Protein AF-A0A7K4MWP1-F1 (afdb_monomer_lite)

Organism: NCBI:txid2511932

Sequence (116 aa):
MSKNNIINLSDYRKEKEKETPQNPPQYIQDFEVGGYYIYPELGVMLHCMLITDSSHTHKNELMYIMEDQFGDLLSVPINDPDSMMGWSTLEKEVFTEIVKKNLSKPEFEPEPPRVG

Structure (mmCIF, N/CA/C/O backbone):
data_AF-A0A7K4MWP1-F1
#
_entry.id   AF-A0A7K4MWP1-F1
#
loop_
_atom_site.group_PDB
_atom_site.id
_atom_site.type_symbol
_atom_site.label_atom_id
_atom_site.label_alt_id
_atom_site.label_comp_id
_atom_site.label_asym_id
_atom_site.label_entity_id
_atom_site.label_seq_id
_atom_site.pdbx_PDB_ins_code
_atom_site.Cartn_x
_atom_site.Cartn_y
_atom_site.Cartn_z
_atom_site.occupancy
_atom_site.B_iso_or_equiv
_atom_site.auth_seq_id
_atom_site.auth_comp_id
_atom_site.auth_asym_id
_atom_site.auth_atom_id
_atom_site.pdbx_PDB_model_num
ATOM 1 N N . MET A 1 1 ? -26.213 24.074 41.803 1.00 39.00 1 MET A N 1
ATOM 2 C CA . MET A 1 1 ? -24.793 23.868 42.161 1.00 39.00 1 MET A CA 1
ATOM 3 C C . MET A 1 1 ? -24.013 23.652 40.873 1.00 39.00 1 MET A C 1
ATOM 5 O O . MET A 1 1 ? -24.341 22.725 40.143 1.00 39.00 1 MET A O 1
ATOM 9 N N . SER A 1 2 ? -23.071 24.542 40.554 1.00 50.50 2 SER A N 1
ATOM 10 C CA . SER A 1 2 ? -22.201 24.432 39.373 1.00 50.50 2 SER A CA 1
ATOM 11 C C . SER A 1 2 ? -21.208 23.289 39.583 1.00 50.50 2 SER A C 1
ATOM 13 O O . SER A 1 2 ? -20.448 23.318 40.550 1.00 50.50 2 SER A O 1
ATOM 15 N N . LYS A 1 3 ? -21.230 22.269 38.721 1.00 56.50 3 LYS A N 1
ATOM 16 C CA . LYS A 1 3 ? -20.194 21.231 38.701 1.00 56.50 3 LYS A CA 1
ATOM 17 C C . LYS A 1 3 ? -18.962 21.834 38.026 1.00 56.50 3 LYS A C 1
ATOM 19 O O . LYS A 1 3 ? -18.940 21.992 36.811 1.00 56.50 3 LYS A O 1
ATOM 24 N N . ASN A 1 4 ? -17.965 22.217 38.815 1.00 63.00 4 ASN A N 1
ATOM 25 C CA . ASN A 1 4 ? -16.698 22.706 38.283 1.00 63.00 4 ASN A CA 1
ATOM 26 C C . ASN A 1 4 ? -15.906 21.515 37.716 1.00 63.00 4 ASN A C 1
ATOM 28 O O . ASN A 1 4 ? -15.312 20.755 38.476 1.00 63.00 4 ASN A O 1
ATOM 32 N N . ASN A 1 5 ? -15.899 21.354 36.388 1.00 67.81 5 ASN A N 1
ATOM 33 C CA . ASN A 1 5 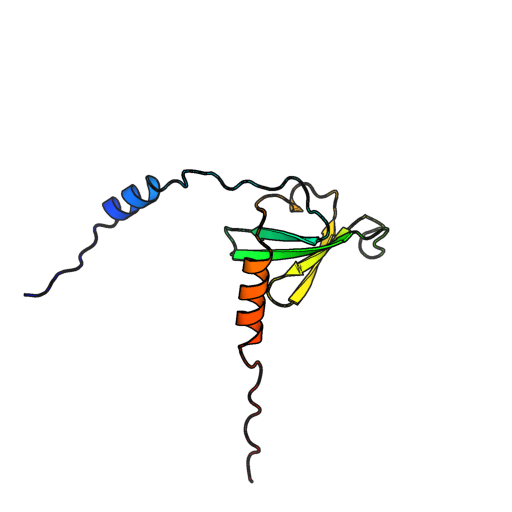? -15.079 20.374 35.658 1.00 67.81 5 ASN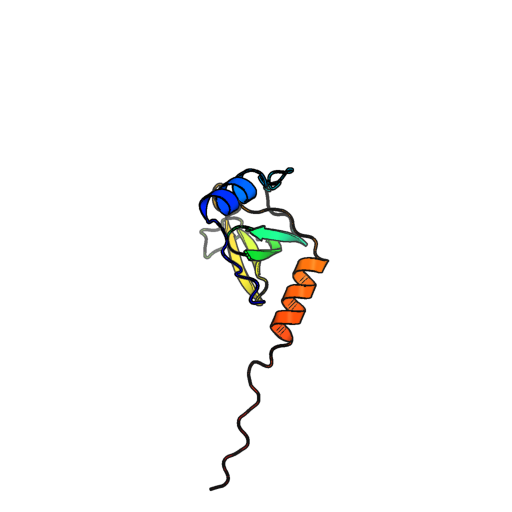 A CA 1
ATOM 34 C C . ASN A 1 5 ? -13.609 20.829 35.590 1.00 67.81 5 ASN A C 1
ATOM 36 O O . ASN A 1 5 ? -13.060 21.064 34.515 1.00 67.81 5 ASN A O 1
ATOM 40 N N . ILE A 1 6 ? -12.974 21.016 36.745 1.00 78.44 6 ILE A N 1
ATOM 41 C CA . ILE A 1 6 ? -11.547 21.339 36.809 1.00 78.44 6 ILE A CA 1
ATOM 42 C C . ILE A 1 6 ? -10.785 20.016 36.752 1.00 78.44 6 ILE A C 1
ATOM 44 O O . ILE A 1 6 ? -10.793 19.249 37.711 1.00 78.44 6 ILE A O 1
ATOM 48 N N . ILE A 1 7 ? -10.153 19.743 35.612 1.00 77.06 7 ILE A N 1
ATOM 49 C CA . ILE A 1 7 ? -9.320 18.554 35.412 1.00 77.06 7 ILE A CA 1
ATOM 50 C C . ILE A 1 7 ? -7.876 18.906 35.775 1.00 77.06 7 ILE A C 1
ATOM 52 O O . ILE A 1 7 ? -7.309 19.871 35.261 1.00 77.06 7 ILE A O 1
ATOM 56 N N . ASN A 1 8 ? -7.269 18.109 36.654 1.00 85.19 8 ASN A N 1
ATOM 57 C CA . ASN A 1 8 ? -5.850 18.206 36.963 1.00 85.19 8 ASN A CA 1
ATOM 58 C C . ASN A 1 8 ? -5.036 17.610 35.800 1.00 85.19 8 ASN A C 1
ATOM 60 O O . ASN A 1 8 ? -5.058 16.404 35.559 1.00 85.19 8 ASN A O 1
ATOM 64 N N . LEU A 1 9 ? -4.309 18.463 35.074 1.00 79.44 9 LEU A N 1
ATOM 65 C CA . LEU A 1 9 ? -3.537 18.063 33.891 1.00 79.44 9 LEU A CA 1
ATOM 66 C C . LEU A 1 9 ? -2.408 17.073 34.207 1.00 79.44 9 LEU A C 1
ATOM 68 O O . LEU A 1 9 ? -2.069 16.255 33.355 1.00 79.44 9 LEU A O 1
ATOM 72 N N . SER A 1 10 ? -1.813 17.138 35.400 1.00 83.12 10 SER A N 1
ATOM 73 C CA . SER A 1 10 ? -0.772 16.187 35.812 1.00 83.12 10 SER A CA 1
ATOM 74 C C . SER A 1 10 ? -1.334 14.793 36.065 1.00 83.12 10 SER A C 1
ATOM 76 O O . SER A 1 10 ? -0.692 13.813 35.692 1.00 83.12 10 SER A O 1
ATOM 78 N N . ASP A 1 11 ? -2.524 14.700 36.654 1.00 83.94 11 ASP A N 1
ATOM 79 C CA . ASP A 1 11 ? -3.172 13.412 36.913 1.00 83.94 11 ASP A CA 1
ATOM 80 C C . ASP A 1 11 ? -3.671 12.788 35.607 1.00 83.94 11 ASP A C 1
ATOM 82 O O . ASP A 1 11 ? -3.388 11.623 35.343 1.00 83.94 11 ASP A O 1
ATOM 86 N N . TYR A 1 12 ? -4.269 13.598 34.727 1.00 79.50 12 TYR A N 1
ATOM 87 C CA . TYR A 1 12 ? -4.682 13.171 33.388 1.00 79.50 12 TYR A CA 1
ATOM 88 C C . TYR A 1 12 ? -3.512 12.622 32.554 1.00 79.50 12 TYR A C 1
ATOM 90 O O . TYR A 1 12 ? -3.629 11.575 31.924 1.00 79.50 12 TYR A O 1
ATOM 98 N N . ARG A 1 13 ? -2.352 13.298 32.569 1.00 79.31 13 ARG A N 1
ATOM 99 C CA . ARG A 1 13 ? -1.151 12.831 31.850 1.00 79.31 13 ARG A CA 1
ATOM 100 C C . ARG A 1 13 ? -0.622 11.509 32.406 1.00 79.31 13 ARG A C 1
ATOM 102 O O . ARG A 1 13 ? -0.295 10.625 31.625 1.00 79.31 13 ARG A O 1
ATOM 109 N N . LYS A 1 14 ? -0.592 11.349 33.734 1.00 79.62 14 LYS A N 1
ATOM 110 C CA . LYS A 1 14 ? -0.167 10.099 34.389 1.00 79.62 14 LYS A CA 1
ATOM 111 C C . LYS A 1 14 ? -1.112 8.934 34.111 1.00 79.62 14 LYS A C 1
ATOM 113 O O . LYS A 1 14 ? -0.665 7.794 34.063 1.00 79.62 14 LYS A O 1
ATOM 118 N N . GLU A 1 15 ? -2.408 9.199 33.988 1.00 73.00 15 GLU A N 1
ATOM 119 C CA . GLU A 1 15 ? -3.406 8.187 33.638 1.00 73.00 15 GLU A CA 1
ATOM 120 C C . GLU A 1 15 ? -3.221 7.733 32.182 1.00 73.00 15 GLU A C 1
ATOM 122 O O . GLU A 1 15 ? -3.077 6.540 31.936 1.00 73.00 15 GLU A O 1
ATOM 127 N N . LYS A 1 16 ? -3.029 8.679 31.253 1.00 66.81 16 LYS A N 1
ATOM 128 C CA . LYS A 1 16 ? -2.679 8.406 29.846 1.00 66.81 16 LYS A CA 1
ATOM 129 C C . LYS A 1 16 ? -1.356 7.654 29.655 1.00 66.81 16 LYS A C 1
ATOM 131 O O . LYS A 1 16 ? -1.253 6.825 28.762 1.00 66.81 16 LYS A O 1
ATOM 136 N N . GLU A 1 17 ? -0.337 7.928 30.468 1.00 65.38 17 GLU A N 1
ATOM 137 C CA . GLU A 1 17 ? 0.945 7.197 30.425 1.00 65.38 17 GLU A CA 1
ATOM 138 C C . GLU A 1 17 ? 0.819 5.751 30.938 1.00 65.38 17 GLU A C 1
ATOM 140 O O . GLU A 1 17 ? 1.563 4.866 30.510 1.00 65.38 17 GLU A O 1
ATOM 145 N N . LYS A 1 18 ? -0.138 5.490 31.838 1.00 60.44 18 LYS A N 1
ATOM 146 C CA . LYS A 1 18 ? -0.476 4.135 32.306 1.00 60.44 18 LYS A CA 1
ATOM 147 C C . LYS A 1 18 ? -1.354 3.372 31.316 1.00 60.44 18 LYS A C 1
ATOM 149 O O . LYS A 1 18 ? -1.338 2.147 31.338 1.00 60.44 18 LYS A O 1
ATOM 154 N N . GLU A 1 19 ? -2.057 4.074 30.431 1.00 58.41 19 GLU A N 1
ATOM 155 C CA . GLU A 1 19 ? -2.703 3.527 29.230 1.00 58.41 19 GLU A CA 1
ATOM 156 C C . GLU A 1 19 ? -1.687 3.288 28.097 1.00 58.41 19 GLU A C 1
ATOM 158 O O . GLU A 1 19 ? -1.971 3.518 26.921 1.00 58.41 19 GLU A O 1
ATOM 163 N N . THR A 1 20 ? -0.476 2.824 28.420 1.00 53.09 20 THR A N 1
ATOM 164 C CA . TH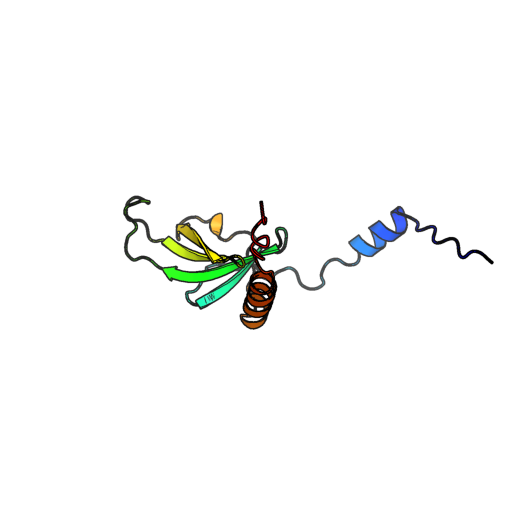R A 1 20 ? 0.379 2.234 27.387 1.00 53.09 20 THR A CA 1
ATOM 165 C C . THR A 1 20 ? -0.416 1.092 26.737 1.00 53.09 20 THR A C 1
ATOM 167 O O . THR A 1 20 ? -0.967 0.260 27.466 1.00 53.09 20 THR A O 1
ATOM 170 N N . PRO A 1 21 ? -0.554 1.056 25.396 1.00 54.78 21 PRO A N 1
ATOM 171 C CA . PRO A 1 21 ? -1.319 0.013 24.726 1.00 54.78 21 PRO A CA 1
ATOM 172 C C . PRO A 1 21 ? -0.802 -1.352 25.178 1.00 54.78 21 PRO A C 1
ATOM 174 O O . PRO A 1 21 ? 0.378 -1.652 25.006 1.00 54.78 21 PRO A O 1
ATOM 177 N N . GLN A 1 22 ? -1.668 -2.175 25.780 1.00 56.03 22 GLN A N 1
ATOM 178 C CA . GLN A 1 22 ? -1.275 -3.498 26.286 1.00 56.03 22 GLN A CA 1
ATOM 179 C C . GLN A 1 22 ? -0.727 -4.415 25.182 1.00 56.03 22 GLN A C 1
ATOM 181 O O . GLN A 1 22 ? -0.016 -5.367 25.488 1.00 56.03 22 GLN A O 1
ATOM 186 N N . ASN A 1 23 ? -1.005 -4.087 23.917 1.00 58.06 23 ASN A N 1
ATOM 187 C CA . ASN A 1 23 ? -0.366 -4.673 22.753 1.00 58.06 23 ASN A CA 1
ATOM 188 C C . ASN A 1 23 ? 0.347 -3.565 21.962 1.00 58.06 23 ASN A C 1
ATOM 190 O O . ASN A 1 23 ? -0.336 -2.667 21.458 1.00 58.06 23 ASN A O 1
ATOM 194 N N . PRO A 1 24 ? 1.685 -3.600 21.836 1.00 58.81 24 PRO A N 1
ATOM 195 C CA . PRO A 1 24 ? 2.373 -2.732 20.890 1.00 58.81 24 PRO A CA 1
ATOM 196 C C . PRO A 1 24 ? 1.859 -3.015 19.466 1.00 58.81 24 PRO A C 1
ATOM 198 O O . PRO A 1 24 ? 1.460 -4.152 19.187 1.00 58.81 24 PRO A O 1
ATOM 201 N N . PRO A 1 25 ? 1.850 -2.018 18.562 1.00 63.44 25 PRO A N 1
ATOM 202 C CA . PRO A 1 25 ? 1.454 -2.245 17.179 1.00 63.44 25 PRO A CA 1
ATOM 203 C C . PRO A 1 25 ? 2.316 -3.352 16.568 1.00 63.44 25 PRO A C 1
ATOM 205 O O . PRO A 1 25 ? 3.543 -3.337 16.693 1.00 63.44 25 PRO A O 1
ATOM 208 N N . GLN A 1 26 ? 1.674 -4.329 15.930 1.00 76.75 26 GLN A N 1
ATOM 209 C CA . GLN A 1 26 ? 2.383 -5.306 15.116 1.00 76.75 26 GLN A CA 1
ATOM 210 C C . GLN A 1 26 ? 2.736 -4.634 13.793 1.00 76.75 26 GLN A C 1
ATOM 212 O O . GLN A 1 26 ? 1.898 -4.496 12.902 1.00 76.75 26 GLN A O 1
ATOM 217 N N . TYR A 1 27 ? 3.979 -4.170 13.712 1.00 85.50 27 TYR A N 1
ATOM 218 C CA . TYR A 1 27 ? 4.510 -3.593 12.490 1.00 85.50 27 TYR A CA 1
ATOM 219 C C . TYR A 1 27 ? 4.791 -4.682 11.461 1.00 85.50 27 TYR A C 1
ATOM 221 O O . TYR A 1 27 ? 5.223 -5.788 11.804 1.00 85.50 27 TYR A O 1
ATOM 229 N N . ILE A 1 28 ? 4.530 -4.360 10.203 1.00 88.81 28 ILE A N 1
ATOM 230 C CA . ILE A 1 28 ? 4.768 -5.268 9.085 1.00 88.81 28 ILE A CA 1
ATOM 231 C C . ILE A 1 28 ? 6.258 -5.341 8.754 1.00 88.81 28 ILE A C 1
ATOM 233 O O . ILE A 1 28 ? 7.021 -4.425 9.056 1.00 88.81 28 ILE A O 1
ATOM 237 N N . GLN A 1 29 ? 6.656 -6.443 8.122 1.00 86.50 29 GLN A N 1
ATOM 238 C CA . GLN A 1 29 ? 7.990 -6.587 7.535 1.00 86.50 29 GLN A CA 1
ATOM 239 C C . GLN A 1 29 ? 7.985 -6.345 6.036 1.00 86.50 29 GLN A C 1
ATOM 241 O O . GLN A 1 29 ? 8.993 -5.886 5.532 1.00 86.50 29 GLN A O 1
ATOM 246 N N . ASP A 1 30 ? 6.866 -6.638 5.371 1.00 89.62 30 ASP A N 1
ATOM 247 C CA . ASP A 1 30 ? 6.680 -6.472 3.939 1.00 89.62 30 ASP A CA 1
ATOM 248 C C . ASP A 1 30 ? 5.229 -6.084 3.633 1.00 89.62 30 ASP A C 1
ATOM 250 O O . ASP A 1 30 ? 4.307 -6.383 4.401 1.00 89.62 30 ASP A O 1
ATOM 254 N N . PHE A 1 31 ? 5.028 -5.440 2.484 1.00 94.06 31 PHE A N 1
ATOM 255 C CA . PHE A 1 31 ? 3.707 -5.273 1.896 1.00 94.06 31 PHE A CA 1
ATOM 256 C C . PHE A 1 31 ? 3.366 -6.496 1.040 1.00 94.06 31 PHE A C 1
ATOM 258 O O . PHE A 1 31 ? 4.199 -7.030 0.314 1.00 94.06 31 PHE A O 1
ATOM 265 N N . GLU A 1 32 ? 2.106 -6.904 1.067 1.00 94.88 32 GLU A N 1
ATOM 266 C CA . GLU A 1 32 ? 1.566 -8.007 0.285 1.00 94.88 32 GLU A CA 1
ATOM 267 C C . GLU A 1 32 ? 0.515 -7.472 -0.682 1.00 94.88 32 GLU A C 1
ATOM 269 O O . GLU A 1 32 ? -0.277 -6.590 -0.347 1.00 94.88 32 GLU A O 1
ATOM 274 N N . VAL A 1 33 ? 0.493 -8.017 -1.896 1.00 96.69 33 VAL A N 1
ATOM 275 C CA . VAL A 1 33 ? -0.520 -7.671 -2.898 1.00 96.69 33 VAL A CA 1
ATOM 276 C C . VAL A 1 33 ? -1.910 -8.058 -2.385 1.00 96.69 33 VAL A C 1
ATOM 278 O O . VAL A 1 33 ? -2.139 -9.193 -1.974 1.00 96.69 33 VAL A O 1
ATOM 281 N N . GLY A 1 34 ? -2.846 -7.112 -2.427 1.00 97.44 34 GLY A N 1
ATOM 282 C CA . GLY A 1 34 ? -4.183 -7.215 -1.840 1.00 97.44 34 GLY A CA 1
ATOM 283 C C . GLY A 1 34 ? -4.235 -6.928 -0.336 1.00 97.44 34 GLY A C 1
ATOM 284 O O . GLY A 1 34 ? -5.324 -6.940 0.239 1.00 97.44 34 GLY A O 1
ATOM 285 N N . GLY A 1 35 ? -3.091 -6.675 0.303 1.00 97.00 35 GLY A N 1
ATOM 286 C CA . GLY A 1 35 ? -3.001 -6.303 1.709 1.00 97.00 35 GLY A CA 1
ATOM 287 C C . GLY A 1 35 ? -3.444 -4.862 1.962 1.00 97.00 35 GLY A C 1
ATOM 288 O O . GLY A 1 35 ? -3.296 -3.983 1.107 1.00 97.00 35 GLY A O 1
ATOM 289 N N . TYR A 1 36 ? -3.966 -4.627 3.164 1.00 97.69 36 TYR A N 1
ATOM 290 C CA . TYR A 1 36 ? -4.387 -3.314 3.646 1.00 97.69 36 TYR A CA 1
ATOM 291 C C . TYR A 1 36 ? -3.555 -2.932 4.865 1.00 97.69 3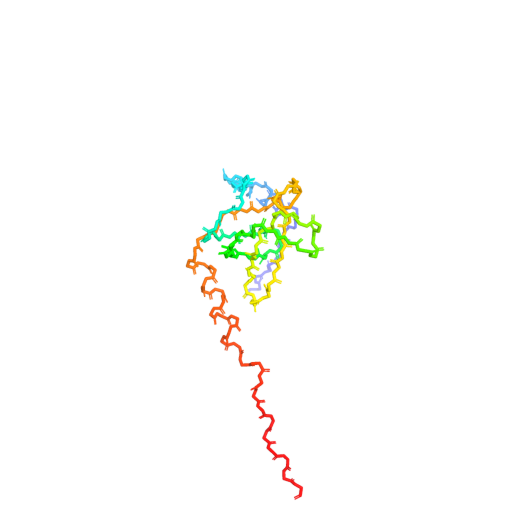6 TYR A C 1
ATOM 293 O O . TYR A 1 36 ? -3.272 -3.768 5.727 1.00 97.69 36 TYR A O 1
ATOM 301 N N . TYR A 1 37 ? -3.175 -1.661 4.944 1.00 96.56 37 TYR A N 1
ATOM 302 C CA . TYR A 1 37 ? -2.218 -1.168 5.927 1.00 96.56 37 TYR A CA 1
ATOM 303 C C . TYR A 1 37 ? -2.628 0.192 6.470 1.00 96.56 37 TYR A C 1
ATOM 305 O O . TYR A 1 37 ? -3.315 0.966 5.805 1.00 96.56 37 TYR A O 1
ATOM 313 N N . ILE A 1 38 ? -2.189 0.490 7.687 1.00 96.00 38 ILE A N 1
ATOM 314 C CA . ILE A 1 38 ? -2.354 1.789 8.334 1.00 96.00 38 ILE A CA 1
ATOM 315 C C . ILE A 1 38 ? -1.018 2.255 8.899 1.00 96.00 38 ILE A C 1
ATOM 317 O O . ILE A 1 38 ? -0.280 1.460 9.478 1.00 96.00 38 ILE A O 1
ATOM 321 N N . TYR A 1 39 ? -0.729 3.544 8.752 1.00 94.75 39 TYR A N 1
ATOM 322 C CA . TYR A 1 39 ? 0.324 4.242 9.474 1.00 94.75 39 TYR A CA 1
ATOM 323 C C . TYR A 1 39 ? -0.329 4.951 10.669 1.00 94.75 39 TYR A C 1
ATOM 325 O O . TYR A 1 39 ? -0.893 6.041 10.501 1.00 94.75 39 TYR A O 1
ATOM 333 N N . PRO A 1 40 ? -0.334 4.352 11.877 1.00 90.56 40 PRO A N 1
ATOM 334 C CA . PRO A 1 40 ? -1.237 4.774 12.949 1.00 90.56 40 PRO A CA 1
ATOM 335 C C . PRO A 1 40 ? -1.012 6.213 13.415 1.00 90.56 40 PRO A C 1
ATOM 337 O O . PRO A 1 40 ? -1.969 6.909 13.743 1.00 90.56 40 PRO A O 1
ATOM 340 N N . GLU A 1 41 ? 0.240 6.676 13.418 1.00 89.50 41 GLU A N 1
ATOM 341 C CA . GLU A 1 41 ? 0.589 8.021 13.891 1.00 89.50 41 GLU A CA 1
ATOM 342 C C . GLU A 1 41 ? 0.090 9.130 12.956 1.00 89.50 41 GLU A C 1
ATOM 344 O O . GLU A 1 41 ? -0.187 10.240 13.408 1.00 89.50 41 GLU A O 1
ATOM 349 N N . LEU A 1 42 ? -0.046 8.827 11.661 1.00 90.38 42 LEU A N 1
ATOM 350 C CA . LEU A 1 42 ? -0.479 9.774 10.631 1.00 90.38 42 LEU A CA 1
ATOM 351 C C . LEU A 1 42 ? -1.939 9.558 10.213 1.00 90.38 42 LEU A C 1
ATOM 353 O O . LEU A 1 42 ? -2.519 10.418 9.554 1.00 90.38 42 LEU A O 1
ATOM 357 N N . GLY A 1 43 ? -2.543 8.422 10.578 1.00 91.75 43 GLY A N 1
ATOM 358 C CA . GLY A 1 43 ? -3.898 8.055 10.163 1.00 91.75 43 GLY A CA 1
ATOM 359 C C . GLY A 1 43 ? -4.035 7.811 8.657 1.00 91.75 43 GLY A C 1
ATOM 360 O O . GLY A 1 43 ? -5.145 7.875 8.133 1.00 91.75 43 GLY A O 1
ATOM 361 N N . VAL A 1 44 ? -2.921 7.555 7.965 1.00 94.06 44 VAL A N 1
ATOM 362 C CA . VAL A 1 44 ? -2.887 7.238 6.532 1.00 94.06 44 VAL A CA 1
ATOM 363 C C . VAL A 1 44 ? -3.088 5.742 6.355 1.00 94.06 44 VAL A C 1
ATOM 365 O O . VAL A 1 44 ? -2.557 4.951 7.135 1.00 94.06 44 VAL A O 1
ATOM 368 N N . MET A 1 45 ? -3.857 5.348 5.349 1.00 96.75 45 MET A N 1
ATOM 369 C CA . MET A 1 45 ? -4.149 3.957 5.033 1.00 96.75 45 MET A CA 1
ATOM 370 C C . MET A 1 45 ? -3.732 3.658 3.601 1.00 96.75 45 MET A C 1
ATOM 372 O O . MET A 1 45 ? -3.835 4.522 2.740 1.00 96.75 45 MET A O 1
ATOM 376 N N . LEU A 1 46 ? -3.292 2.432 3.349 1.00 96.75 46 LEU A N 1
ATOM 377 C CA . LEU A 1 46 ? -2.879 1.980 2.027 1.00 96.75 46 LEU A CA 1
ATOM 378 C C . LEU A 1 46 ? -3.513 0.638 1.699 1.00 96.75 46 LEU A C 1
ATOM 380 O O . LEU A 1 46 ? -3.642 -0.229 2.563 1.00 96.75 46 LEU A O 1
ATOM 384 N N . HIS A 1 47 ? -3.842 0.454 0.431 1.00 97.75 47 HIS A N 1
ATOM 385 C CA . HIS A 1 47 ? -4.151 -0.831 -0.169 1.00 97.75 47 HIS A CA 1
ATOM 386 C C . HIS A 1 47 ? -3.094 -1.123 -1.237 1.00 97.75 47 HIS A C 1
ATOM 388 O O . HIS A 1 47 ? -2.933 -0.370 -2.198 1.00 97.75 47 HIS A O 1
ATOM 394 N N . CYS A 1 48 ? -2.338 -2.206 -1.055 1.00 97.19 48 CYS A N 1
ATOM 395 C CA . CYS A 1 48 ? -1.301 -2.608 -1.999 1.00 97.19 48 CYS A CA 1
ATOM 396 C C . CYS A 1 48 ? -1.942 -3.345 -3.176 1.00 97.19 48 CYS A C 1
ATOM 398 O O . CYS A 1 48 ? -2.462 -4.447 -3.023 1.00 97.19 48 CYS A O 1
ATOM 400 N N . MET A 1 49 ? -1.919 -2.743 -4.360 1.00 97.75 49 MET A N 1
ATOM 401 C CA . MET A 1 49 ? -2.660 -3.247 -5.515 1.00 97.75 49 MET A CA 1
ATOM 402 C C . MET A 1 49 ? -1.861 -4.263 -6.324 1.00 97.75 49 MET A C 1
ATOM 404 O O . MET A 1 49 ? -2.428 -5.239 -6.815 1.00 97.75 49 MET A O 1
ATOM 408 N N . LEU A 1 50 ? -0.563 -4.012 -6.514 1.00 96.94 50 LEU A N 1
ATOM 409 C CA . LEU A 1 50 ? 0.326 -4.866 -7.300 1.00 96.94 50 LEU A CA 1
ATOM 410 C C . LEU A 1 50 ? 1.802 -4.555 -7.039 1.00 96.94 50 LEU A C 1
ATOM 412 O O . LEU A 1 50 ? 2.158 -3.525 -6.468 1.00 96.94 50 LEU A O 1
ATOM 416 N N . ILE A 1 51 ? 2.654 -5.444 -7.540 1.00 96.38 51 ILE A N 1
ATOM 417 C CA . ILE A 1 51 ? 4.094 -5.246 -7.672 1.00 96.38 51 ILE A CA 1
ATOM 418 C C . ILE A 1 51 ? 4.414 -5.152 -9.163 1.00 96.38 51 ILE A C 1
ATOM 420 O O . ILE A 1 51 ? 3.946 -5.967 -9.959 1.00 96.38 51 ILE A O 1
ATOM 424 N N . THR A 1 52 ? 5.200 -4.153 -9.540 1.00 96.12 52 THR A N 1
ATOM 425 C CA . THR A 1 52 ? 5.729 -4.031 -10.905 1.00 96.12 52 THR A CA 1
ATOM 426 C C . THR A 1 52 ? 6.869 -5.015 -11.139 1.00 96.12 52 THR A C 1
ATOM 428 O O . THR A 1 52 ? 7.609 -5.336 -10.216 1.00 96.12 52 THR A O 1
ATOM 431 N N . ASP A 1 53 ? 7.031 -5.468 -12.380 1.00 93.88 53 ASP A N 1
ATOM 432 C CA . ASP A 1 53 ? 8.186 -6.242 -12.850 1.00 93.88 53 ASP A CA 1
ATOM 433 C C . ASP A 1 53 ? 9.379 -5.342 -13.215 1.00 93.88 53 ASP A C 1
ATOM 435 O O . ASP A 1 53 ? 10.535 -5.742 -13.073 1.00 93.88 53 ASP A O 1
ATOM 439 N N . SER A 1 54 ? 9.105 -4.120 -13.683 1.00 93.12 54 SER A N 1
ATOM 440 C CA . SER A 1 54 ? 10.106 -3.094 -13.952 1.00 93.12 54 SER A CA 1
ATOM 441 C C . SER A 1 54 ? 9.498 -1.691 -13.991 1.00 93.12 54 SER A C 1
ATOM 443 O O . SER A 1 54 ? 8.506 -1.442 -14.677 1.00 93.12 54 SER A O 1
ATOM 445 N N . SER A 1 55 ? 10.126 -0.737 -13.300 1.00 92.38 55 SER A N 1
ATOM 446 C CA . SER A 1 55 ? 9.712 0.669 -13.308 1.00 92.38 55 SER A CA 1
ATOM 447 C C . SER A 1 55 ? 10.740 1.573 -13.993 1.00 92.38 55 SER A C 1
ATOM 449 O O . SER A 1 55 ? 11.784 1.899 -13.429 1.00 92.38 55 SER A O 1
ATOM 451 N N . HIS A 1 56 ? 10.437 2.049 -15.205 1.00 93.06 56 HIS A N 1
ATOM 452 C CA . HIS A 1 56 ? 11.342 2.927 -15.966 1.00 93.06 56 HIS A CA 1
ATOM 453 C C . HIS A 1 56 ? 11.641 4.257 -15.259 1.00 93.06 56 HIS A C 1
ATOM 455 O O . HIS A 1 56 ? 12.747 4.786 -15.362 1.00 93.06 56 HIS A O 1
ATOM 461 N N . THR A 1 57 ? 10.669 4.800 -14.521 1.00 91.06 57 THR A N 1
ATOM 462 C CA . THR A 1 57 ? 10.842 6.032 -13.734 1.00 91.06 57 THR A CA 1
ATOM 463 C C . THR A 1 57 ? 11.728 5.822 -12.505 1.00 91.06 57 THR A C 1
ATOM 465 O O . THR A 1 57 ? 12.272 6.790 -11.980 1.00 91.06 57 THR A O 1
ATOM 468 N N . HIS A 1 58 ? 11.941 4.566 -12.103 1.00 90.31 58 HIS A N 1
ATOM 469 C CA . HIS A 1 58 ? 12.742 4.157 -10.951 1.00 90.31 58 HIS A CA 1
ATOM 470 C C . HIS A 1 58 ? 13.877 3.212 -11.370 1.00 90.31 58 HIS A C 1
ATOM 472 O O . HIS A 1 58 ? 14.145 2.214 -10.716 1.00 90.31 58 HIS A O 1
ATOM 478 N N . LYS A 1 59 ? 14.551 3.503 -12.493 1.00 93.56 59 LYS A N 1
ATOM 479 C CA . LYS A 1 59 ? 15.747 2.764 -12.959 1.00 93.56 59 LYS A CA 1
ATOM 480 C C . LYS A 1 59 ? 15.549 1.242 -13.060 1.00 93.56 59 LYS A C 1
ATOM 482 O O . LYS A 1 59 ? 16.486 0.480 -12.834 1.00 93.56 59 LYS A O 1
ATOM 487 N N . ASN A 1 60 ? 14.354 0.820 -13.459 1.00 93.94 60 ASN A N 1
ATOM 488 C CA . ASN A 1 60 ? 13.938 -0.575 -13.604 1.00 93.94 60 ASN A CA 1
ATOM 489 C C . ASN A 1 60 ? 13.841 -1.353 -12.280 1.00 93.94 60 ASN A C 1
ATOM 491 O O . ASN A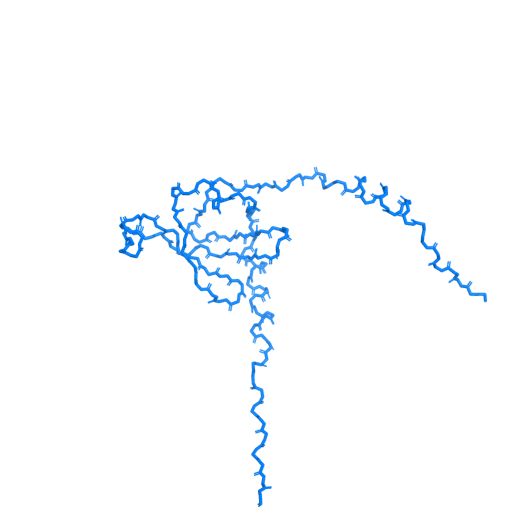 1 60 ? 13.827 -2.582 -12.311 1.00 93.94 60 ASN A O 1
ATOM 495 N N . GLU A 1 61 ? 13.751 -0.667 -11.138 1.00 93.56 61 GLU A N 1
ATOM 496 C CA . GLU A 1 61 ? 13.499 -1.294 -9.838 1.00 93.56 61 GLU A CA 1
ATOM 497 C C . GLU A 1 61 ? 12.071 -1.854 -9.743 1.00 93.56 61 GLU A C 1
ATOM 499 O O . GLU A 1 61 ? 11.151 -1.387 -10.425 1.00 93.56 61 GLU A O 1
ATOM 504 N N . LEU A 1 62 ? 11.902 -2.867 -8.885 1.00 94.94 62 LEU A N 1
ATOM 505 C CA . LEU A 1 62 ? 10.593 -3.389 -8.504 1.00 94.94 62 LEU A CA 1
ATOM 506 C C . LEU A 1 62 ? 9.947 -2.429 -7.506 1.00 94.94 62 LEU A C 1
ATOM 508 O O . LEU A 1 62 ? 10.555 -2.053 -6.500 1.00 94.94 62 LEU A O 1
ATOM 512 N N . MET A 1 63 ? 8.699 -2.076 -7.778 1.00 96.00 63 MET A N 1
ATOM 513 C CA . MET A 1 63 ? 7.922 -1.130 -6.983 1.00 96.00 63 MET A CA 1
ATOM 514 C C . MET A 1 63 ? 6.609 -1.768 -6.554 1.00 96.00 63 MET A C 1
ATOM 516 O O . MET A 1 63 ? 5.929 -2.372 -7.392 1.00 96.00 63 MET A O 1
ATOM 520 N N . TYR A 1 64 ? 6.207 -1.549 -5.307 1.00 96.44 64 TYR A N 1
ATOM 521 C CA . TYR A 1 64 ? 4.806 -1.656 -4.917 1.00 96.44 64 TYR A CA 1
ATOM 522 C C . TYR A 1 64 ? 4.022 -0.502 -5.534 1.00 96.44 64 TYR A C 1
ATOM 524 O O . TYR A 1 64 ? 4.494 0.635 -5.514 1.00 96.44 64 TYR A O 1
ATOM 532 N N . ILE A 1 65 ? 2.825 -0.781 -6.041 1.00 96.94 65 ILE A N 1
ATOM 533 C CA . ILE A 1 65 ? 1.837 0.229 -6.423 1.00 96.94 65 ILE A CA 1
ATOM 534 C C . ILE A 1 65 ? 0.675 0.125 -5.449 1.00 96.94 65 ILE A C 1
ATOM 536 O O . ILE A 1 65 ? 0.105 -0.955 -5.269 1.00 96.94 65 ILE A O 1
ATOM 540 N N . MET A 1 66 ? 0.342 1.243 -4.817 1.00 97.06 66 MET A N 1
ATOM 541 C CA . MET A 1 66 ? -0.657 1.303 -3.759 1.00 97.06 66 MET A CA 1
ATOM 542 C C . MET A 1 66 ? -1.620 2.460 -3.993 1.00 97.06 66 MET A C 1
ATOM 544 O O . MET A 1 66 ? -1.256 3.458 -4.614 1.00 97.06 66 MET A O 1
ATOM 548 N N . GLU A 1 67 ? -2.828 2.321 -3.462 1.00 97.31 67 GLU A N 1
ATOM 549 C CA . GLU A 1 67 ? -3.811 3.399 -3.361 1.00 97.31 67 GLU A CA 1
ATOM 550 C C . GLU A 1 67 ? -4.021 3.770 -1.892 1.00 97.31 67 GLU A C 1
ATOM 552 O O . GLU A 1 67 ? -4.012 2.893 -1.020 1.00 97.31 67 GLU A O 1
ATOM 557 N N . ASP A 1 68 ? -4.215 5.053 -1.611 1.00 96.12 68 ASP A N 1
ATOM 558 C CA . ASP A 1 68 ? -4.589 5.516 -0.277 1.00 96.12 68 ASP A CA 1
ATOM 559 C C . ASP A 1 68 ? -6.115 5.608 -0.080 1.00 96.12 68 ASP A C 1
ATOM 561 O O . ASP A 1 68 ? -6.913 5.345 -0.984 1.00 96.12 68 ASP A O 1
ATOM 565 N N . GLN A 1 69 ? -6.557 5.990 1.122 1.00 95.12 69 GLN A N 1
ATOM 566 C CA . GLN A 1 69 ? -7.986 6.126 1.441 1.00 95.12 69 GLN A CA 1
ATOM 567 C C . GLN A 1 69 ? -8.715 7.280 0.722 1.00 95.12 69 GLN A C 1
ATOM 569 O O . GLN A 1 69 ? -9.929 7.447 0.915 1.00 95.12 69 GLN A O 1
ATOM 574 N N . PHE A 1 70 ? -7.998 8.113 -0.031 1.00 92.94 70 PHE A N 1
ATOM 575 C CA . PHE A 1 70 ? -8.536 9.210 -0.837 1.00 92.94 70 PHE A CA 1
ATOM 576 C C . PHE A 1 70 ? -8.554 8.874 -2.335 1.00 92.94 70 PHE A C 1
ATOM 578 O O . PHE A 1 70 ? -9.211 9.578 -3.100 1.00 92.94 70 PHE A O 1
ATOM 585 N N . GLY A 1 71 ? -7.931 7.763 -2.733 1.00 91.88 71 GLY A N 1
ATOM 586 C CA . GLY A 1 71 ? -7.841 7.311 -4.119 1.00 91.88 71 GLY A CA 1
ATOM 587 C C . GLY A 1 71 ? -6.575 7.781 -4.834 1.00 91.88 71 GLY A C 1
ATOM 588 O O . GLY A 1 71 ? -6.476 7.605 -6.051 1.00 91.88 71 GLY A O 1
ATOM 589 N N . ASP A 1 72 ? -5.611 8.354 -4.111 1.00 94.94 72 ASP A N 1
ATOM 590 C CA . ASP A 1 72 ? -4.323 8.736 -4.677 1.00 94.94 72 ASP A CA 1
ATOM 591 C C . ASP A 1 72 ? -3.441 7.497 -4.865 1.00 94.94 72 ASP A C 1
ATOM 593 O O . ASP A 1 72 ? -3.308 6.654 -3.974 1.00 94.94 72 ASP A O 1
ATOM 597 N N . LEU A 1 73 ? -2.820 7.391 -6.043 1.00 95.81 73 LEU A N 1
ATOM 598 C CA . LEU A 1 73 ? -1.882 6.317 -6.364 1.00 95.81 73 LEU A CA 1
ATOM 599 C C . LEU A 1 73 ? -0.452 6.724 -6.015 1.00 95.81 73 LEU A C 1
ATOM 601 O O . LEU A 1 73 ? 0.027 7.785 -6.421 1.00 95.81 73 LEU A O 1
ATOM 605 N N . LEU A 1 74 ? 0.263 5.826 -5.346 1.00 93.44 74 LEU A N 1
ATOM 606 C CA . LEU A 1 74 ? 1.676 5.973 -5.011 1.00 93.44 74 LEU A CA 1
ATOM 607 C C . LEU A 1 74 ? 2.471 4.715 -5.365 1.00 93.44 74 LEU A C 1
ATOM 609 O O . LEU A 1 74 ? 1.938 3.608 -5.456 1.00 93.44 74 LEU A O 1
ATOM 613 N N . SER A 1 75 ? 3.776 4.903 -5.554 1.00 93.56 75 SER A N 1
ATOM 614 C CA . SER A 1 75 ? 4.722 3.822 -5.808 1.00 93.56 75 SER A CA 1
ATOM 615 C C . SER A 1 75 ? 5.882 3.872 -4.830 1.00 93.56 75 SER A C 1
ATOM 617 O O . SER A 1 75 ? 6.462 4.941 -4.638 1.00 93.56 75 SER A O 1
ATOM 619 N N . VAL A 1 76 ? 6.253 2.722 -4.273 1.00 92.81 76 VAL A N 1
ATOM 620 C CA . VAL A 1 76 ? 7.310 2.611 -3.260 1.00 92.81 76 VAL A CA 1
ATOM 621 C C . VAL A 1 76 ? 8.294 1.498 -3.642 1.00 92.81 76 VAL A C 1
ATOM 623 O O . VAL A 1 76 ? 7.833 0.412 -4.011 1.00 92.81 76 VAL A O 1
ATOM 626 N N . PRO A 1 77 ? 9.622 1.729 -3.600 1.00 92.38 77 PRO A N 1
ATOM 627 C CA . PRO A 1 77 ? 10.604 0.691 -3.904 1.00 92.38 77 PRO A CA 1
ATOM 628 C C . PRO A 1 77 ? 10.529 -0.467 -2.910 1.00 92.38 77 PRO A C 1
ATOM 630 O O . PRO A 1 77 ? 10.458 -0.252 -1.705 1.00 92.38 77 PRO A O 1
ATOM 633 N N . ILE A 1 78 ? 10.614 -1.705 -3.402 1.00 91.12 78 ILE A N 1
ATOM 634 C CA . ILE A 1 78 ? 10.599 -2.892 -2.524 1.00 91.12 78 ILE A CA 1
ATOM 635 C C . ILE A 1 78 ? 11.875 -2.982 -1.676 1.00 91.12 78 ILE A C 1
ATOM 637 O O . ILE A 1 78 ? 11.848 -3.480 -0.558 1.00 91.12 78 ILE A O 1
ATOM 641 N N . ASN A 1 79 ? 12.995 -2.488 -2.205 1.00 87.69 79 ASN A N 1
ATOM 642 C CA . ASN A 1 79 ? 14.302 -2.584 -1.553 1.00 87.69 79 ASN A CA 1
ATOM 643 C C . ASN A 1 79 ? 14.600 -1.418 -0.599 1.00 87.69 79 ASN A C 1
ATOM 645 O O . ASN A 1 79 ? 15.739 -1.294 -0.147 1.00 87.69 79 ASN A O 1
ATOM 649 N N . ASP A 1 80 ? 13.626 -0.546 -0.334 1.00 86.25 80 ASP A N 1
ATOM 650 C CA . ASP A 1 80 ? 13.784 0.533 0.633 1.00 86.25 80 ASP A CA 1
ATOM 651 C C . ASP A 1 80 ? 13.379 0.050 2.040 1.00 86.25 80 ASP A C 1
ATOM 653 O O . ASP A 1 80 ? 12.190 -0.146 2.298 1.00 86.25 80 ASP A O 1
ATOM 657 N N . PRO A 1 81 ? 14.338 -0.145 2.966 1.00 73.56 81 PRO A N 1
ATOM 658 C CA . PRO A 1 81 ? 14.050 -0.654 4.305 1.00 73.56 81 PRO A CA 1
ATOM 659 C C . PRO A 1 81 ? 13.234 0.327 5.157 1.00 73.56 81 PRO A C 1
ATOM 661 O O . PRO A 1 81 ? 12.548 -0.100 6.087 1.00 73.56 81 PRO A O 1
ATOM 664 N N . ASP A 1 82 ? 13.283 1.626 4.852 1.00 84.31 82 ASP A N 1
ATOM 665 C CA . ASP A 1 82 ? 12.596 2.650 5.642 1.00 84.31 82 ASP A CA 1
ATOM 666 C C . ASP A 1 82 ? 11.121 2.781 5.241 1.00 84.31 82 ASP A C 1
ATOM 668 O O . ASP A 1 82 ? 10.281 3.188 6.045 1.00 84.31 82 ASP A O 1
ATOM 672 N N . SER A 1 83 ? 10.782 2.368 4.020 1.00 83.12 83 SER A N 1
ATOM 673 C CA . SER A 1 83 ? 9.440 2.484 3.448 1.00 83.12 83 SER A CA 1
ATOM 674 C C . SER A 1 83 ? 8.357 1.698 4.202 1.00 83.12 83 SER A C 1
ATOM 676 O O . SER A 1 83 ? 7.176 2.045 4.141 1.00 83.12 83 SER A O 1
ATOM 678 N N . MET A 1 84 ? 8.743 0.647 4.929 1.00 84.38 84 MET A N 1
ATOM 679 C CA . MET A 1 84 ? 7.832 -0.234 5.678 1.00 84.38 84 MET A CA 1
ATOM 680 C C . MET A 1 84 ? 7.745 0.121 7.164 1.00 84.38 84 MET A C 1
ATOM 682 O O . MET A 1 84 ? 6.840 -0.332 7.870 1.00 84.38 84 MET A O 1
ATOM 686 N N . MET A 1 85 ? 8.663 0.955 7.651 1.00 88.00 85 MET A N 1
ATOM 687 C CA . MET A 1 85 ? 8.729 1.324 9.056 1.00 88.00 85 MET A CA 1
ATOM 688 C C . MET A 1 85 ? 7.466 2.088 9.467 1.00 88.00 85 MET A C 1
ATOM 690 O O . MET A 1 85 ? 7.078 3.057 8.827 1.00 88.00 85 MET A O 1
ATOM 694 N N . GLY A 1 86 ? 6.822 1.655 10.553 1.00 90.06 86 GLY A N 1
ATOM 695 C CA . GLY A 1 86 ? 5.644 2.328 11.113 1.00 90.06 86 GLY A CA 1
ATOM 696 C C . GLY A 1 86 ? 4.296 1.866 10.551 1.00 90.06 86 GLY A C 1
ATOM 697 O O . GLY A 1 86 ? 3.262 2.207 11.129 1.00 90.06 86 GLY A O 1
ATOM 698 N N . TRP A 1 87 ? 4.278 1.035 9.504 1.00 93.88 87 TRP A N 1
ATOM 699 C CA . TRP A 1 87 ? 3.043 0.453 8.974 1.00 93.88 87 TRP A CA 1
ATOM 700 C C . TRP A 1 87 ? 2.588 -0.764 9.779 1.00 93.88 87 TRP A C 1
ATOM 702 O O . TRP A 1 87 ? 3.391 -1.586 10.216 1.00 93.88 87 TRP A O 1
ATOM 712 N N . SER A 1 88 ? 1.281 -0.899 9.971 1.00 94.44 88 SER A N 1
ATOM 713 C CA . SER A 1 88 ? 0.631 -2.060 10.589 1.00 94.44 88 SER A CA 1
ATOM 714 C C . SER A 1 88 ? -0.459 -2.596 9.667 1.00 94.44 88 SER A C 1
ATOM 716 O O . SER A 1 88 ? -1.015 -1.845 8.864 1.00 94.44 88 SER A O 1
ATOM 718 N N . THR A 1 89 ? -0.788 -3.881 9.780 1.00 95.31 89 THR A N 1
ATOM 719 C CA . THR A 1 89 ? -1.898 -4.475 9.024 1.00 95.31 89 THR A CA 1
ATOM 720 C C . THR A 1 89 ? -3.229 -3.830 9.398 1.00 95.31 89 THR A C 1
ATOM 722 O O . THR A 1 89 ? -3.470 -3.485 10.558 1.00 95.31 89 THR A O 1
ATOM 725 N N . LEU A 1 90 ? -4.110 -3.707 8.415 1.00 95.62 90 LEU A N 1
ATOM 726 C CA . LEU A 1 90 ? -5.458 -3.180 8.556 1.00 95.62 90 LEU A CA 1
ATOM 727 C C . LEU A 1 90 ? -6.458 -4.180 7.972 1.00 95.62 90 LEU A C 1
ATOM 729 O O . LEU A 1 90 ? -6.188 -4.823 6.964 1.00 95.62 90 LEU A O 1
ATOM 733 N N . GLU A 1 91 ? -7.636 -4.285 8.578 1.00 96.00 91 GLU A N 1
ATOM 734 C CA . GLU A 1 91 ? -8.733 -5.058 7.996 1.00 96.00 91 GLU A CA 1
ATOM 735 C C . GLU A 1 91 ? -9.342 -4.310 6.805 1.00 96.00 91 GLU A C 1
ATOM 737 O O . GLU A 1 91 ? -9.618 -3.104 6.875 1.00 96.00 91 GLU A O 1
ATOM 742 N N . LYS A 1 92 ? -9.608 -5.037 5.717 1.00 96.94 92 LYS A N 1
ATOM 743 C CA . LYS A 1 92 ? -10.187 -4.493 4.480 1.00 96.94 92 LYS A CA 1
ATOM 744 C C . LYS A 1 92 ? -11.462 -3.694 4.740 1.00 96.94 92 LYS A C 1
ATOM 746 O O . LYS A 1 92 ? -11.668 -2.625 4.163 1.00 96.94 92 LYS A O 1
ATOM 751 N N . GLU A 1 93 ? -12.330 -4.202 5.606 1.00 97.12 93 GLU A N 1
ATOM 752 C CA . GLU A 1 93 ? -13.613 -3.587 5.933 1.00 97.12 93 GLU A CA 1
ATOM 753 C C . GLU A 1 93 ? -13.411 -2.175 6.488 1.00 97.12 93 GLU A C 1
ATOM 755 O O . GLU A 1 93 ? -14.123 -1.256 6.085 1.00 97.12 93 GLU A O 1
ATOM 760 N N . VAL A 1 94 ? -12.393 -1.973 7.332 1.00 95.88 94 VAL A N 1
ATOM 761 C CA . VAL A 1 94 ? -12.076 -0.657 7.905 1.00 95.88 94 VAL A CA 1
ATOM 762 C C . VAL A 1 94 ? -11.684 0.323 6.805 1.00 95.88 94 VAL A C 1
ATOM 764 O O . VAL A 1 94 ? -12.237 1.421 6.752 1.00 95.88 94 VAL A O 1
ATOM 767 N N . PHE A 1 95 ? -10.799 -0.087 5.893 1.00 96.69 95 PHE A N 1
ATOM 768 C CA . PHE A 1 95 ? -10.402 0.735 4.749 1.00 96.69 95 PHE A CA 1
ATOM 769 C C . PHE A 1 95 ? -11.616 1.120 3.892 1.00 96.69 95 PHE A C 1
ATOM 771 O O . PHE A 1 95 ? -11.864 2.299 3.636 1.00 96.69 95 PHE A O 1
ATOM 778 N N . THR A 1 96 ? -12.435 0.136 3.507 1.00 95.31 96 THR A N 1
ATOM 779 C CA . THR A 1 96 ? -13.592 0.378 2.630 1.00 95.31 96 THR A CA 1
ATOM 780 C C . THR A 1 96 ? -14.648 1.284 3.262 1.00 95.31 96 THR A C 1
ATOM 782 O O . THR A 1 96 ? -15.246 2.101 2.563 1.00 95.31 96 THR A O 1
ATOM 785 N N . GLU A 1 97 ? -14.875 1.195 4.573 1.00 95.31 97 GLU A N 1
ATOM 786 C CA . GLU A 1 97 ? -15.797 2.091 5.276 1.00 95.31 97 GLU A CA 1
ATOM 787 C C . GLU A 1 97 ? -15.288 3.537 5.315 1.00 95.31 97 GLU A C 1
ATOM 789 O O . GLU A 1 97 ? -16.083 4.474 5.205 1.00 95.31 97 GLU A O 1
ATOM 794 N N . ILE A 1 98 ? -13.975 3.745 5.427 1.00 93.88 98 ILE A N 1
ATOM 795 C CA . ILE A 1 98 ? -13.377 5.084 5.349 1.00 93.88 98 ILE A CA 1
ATOM 796 C C . ILE A 1 98 ? -13.492 5.650 3.934 1.00 93.88 98 ILE A C 1
ATOM 798 O O . ILE A 1 98 ? -13.955 6.781 3.779 1.00 93.88 98 ILE A O 1
ATOM 802 N N . VAL A 1 99 ? -13.178 4.859 2.906 1.00 92.75 99 VAL A N 1
ATOM 803 C CA . VAL A 1 99 ? -13.337 5.272 1.502 1.00 92.75 99 VAL A CA 1
ATOM 804 C C . VAL A 1 99 ? -14.787 5.663 1.206 1.00 92.75 99 VAL A C 1
ATOM 806 O O . VAL A 1 99 ? -15.036 6.744 0.677 1.00 92.75 99 VAL A O 1
ATOM 809 N N . LYS A 1 100 ? -15.774 4.854 1.619 1.00 91.50 100 LYS A N 1
ATOM 810 C CA . LYS A 1 100 ? -17.203 5.193 1.459 1.00 91.50 100 LYS A CA 1
ATOM 811 C C . LYS A 1 100 ? -17.561 6.522 2.122 1.00 91.50 100 LYS A C 1
ATOM 813 O O . LYS A 1 100 ? -18.287 7.323 1.535 1.00 91.50 100 LYS A O 1
ATOM 818 N N . LYS A 1 101 ? -17.057 6.774 3.335 1.00 89.31 101 LYS A N 1
ATOM 819 C CA . LYS A 1 101 ? -17.273 8.047 4.040 1.00 89.31 101 LYS A CA 1
ATOM 820 C C . LYS A 1 101 ? -16.644 9.223 3.295 1.00 89.31 101 LYS A C 1
ATOM 822 O O . LYS A 1 101 ? -17.273 10.278 3.223 1.00 89.31 101 LYS A O 1
ATOM 827 N N . ASN A 1 102 ? -15.457 9.048 2.721 1.00 85.00 102 ASN A N 1
ATOM 828 C CA . ASN A 1 102 ? -14.794 10.084 1.930 1.00 85.00 102 ASN A CA 1
ATOM 829 C C . ASN A 1 102 ? -15.572 10.392 0.642 1.00 85.00 102 ASN A C 1
ATOM 831 O O . ASN A 1 102 ? -15.865 11.556 0.388 1.00 85.00 102 ASN A O 1
ATOM 835 N N . LEU A 1 103 ? -16.015 9.362 -0.086 1.00 80.62 103 LEU A N 1
ATOM 836 C CA . LEU A 1 103 ? -16.830 9.501 -1.301 1.00 80.62 103 LEU A CA 1
ATOM 837 C C . LEU A 1 103 ? -18.222 10.098 -1.043 1.00 80.62 103 LEU A C 1
ATOM 839 O O . LEU A 1 103 ? -18.797 10.736 -1.917 1.00 80.62 103 LEU A O 1
ATOM 843 N N . SER A 1 104 ? -18.789 9.891 0.149 1.00 68.06 104 SER A N 1
ATOM 844 C CA . SER A 1 104 ? -20.113 10.423 0.504 1.00 68.06 104 SER A CA 1
ATOM 845 C C . SER A 1 104 ? -20.154 11.944 0.688 1.00 68.06 104 SER A C 1
ATOM 847 O O . SER A 1 104 ? -21.237 12.507 0.852 1.00 68.06 104 SER A O 1
ATOM 849 N N . LYS A 1 105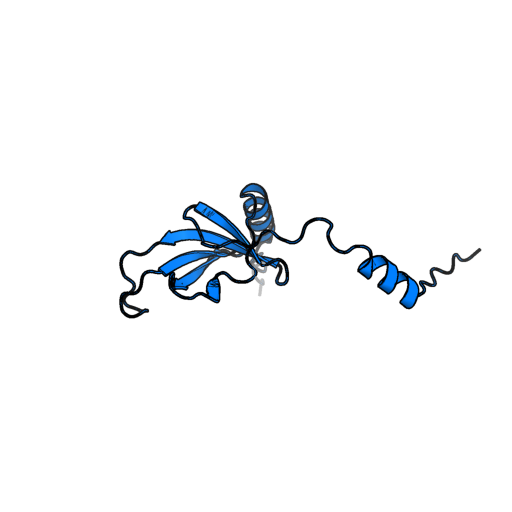 ? -19.001 12.624 0.655 1.00 63.34 105 LYS A N 1
ATOM 850 C CA . LYS A 1 105 ? -18.942 14.084 0.591 1.00 63.34 105 LYS A CA 1
ATOM 851 C C . LYS A 1 105 ? -19.093 14.504 -0.876 1.00 63.34 105 LYS A C 1
ATOM 853 O O . LYS A 1 105 ? -18.190 14.223 -1.657 1.00 63.34 105 LYS A O 1
ATOM 858 N N . PRO A 1 106 ? -20.194 15.162 -1.279 1.00 59.88 106 PRO A N 1
ATOM 859 C CA . PRO A 1 106 ? -20.292 15.683 -2.635 1.00 59.88 106 PRO A CA 1
ATOM 860 C C . PRO A 1 106 ? -19.199 16.741 -2.832 1.00 59.88 106 PRO A C 1
ATOM 862 O O . PRO A 1 106 ? -19.186 17.754 -2.136 1.00 59.88 106 PRO A O 1
ATOM 865 N N . GLU A 1 107 ? -18.268 16.495 -3.756 1.00 62.44 107 GLU A N 1
ATOM 866 C CA . GLU A 1 107 ? -17.166 17.424 -4.055 1.00 62.44 107 GLU A CA 1
ATOM 867 C C . GLU A 1 107 ? -17.660 18.742 -4.661 1.00 62.44 107 GLU A C 1
ATOM 869 O O . GLU A 1 107 ? -16.995 19.766 -4.540 1.00 62.44 107 GLU A O 1
ATOM 874 N N . PHE A 1 108 ? -18.844 18.740 -5.273 1.00 61.06 108 PHE A N 1
ATOM 875 C CA . PHE A 1 108 ? -19.461 19.910 -5.881 1.00 61.06 108 PHE A CA 1
ATOM 876 C C . PHE A 1 108 ? -20.980 19.704 -5.918 1.00 61.06 108 PHE A C 1
ATOM 878 O O . PHE A 1 108 ? -21.485 18.929 -6.729 1.00 61.06 108 PHE A O 1
ATOM 885 N N . GLU A 1 109 ? -21.736 20.418 -5.083 1.00 64.94 109 GLU A N 1
ATOM 886 C CA . GLU A 1 109 ? -23.067 20.825 -5.532 1.00 64.94 109 GLU A CA 1
ATOM 887 C C . GLU A 1 109 ? -22.830 21.998 -6.491 1.00 64.94 109 GLU A C 1
ATOM 889 O O . GLU A 1 109 ? -22.289 23.018 -6.055 1.00 64.94 109 GLU A O 1
ATOM 894 N N . PRO A 1 110 ? -23.118 21.872 -7.801 1.00 71.31 110 PRO A N 1
ATOM 895 C CA . PRO A 1 110 ? -22.940 22.996 -8.709 1.00 71.31 110 PRO A CA 1
ATOM 896 C C . PRO A 1 110 ? -23.762 24.180 -8.190 1.00 71.31 110 PRO A C 1
ATOM 898 O O . PRO A 1 110 ? -24.952 24.019 -7.908 1.00 71.31 110 PRO A O 1
ATOM 901 N N . GLU A 1 111 ? -23.137 25.361 -8.059 1.00 76.62 111 GLU A N 1
ATOM 902 C CA . GLU A 1 111 ? -23.888 26.580 -7.747 1.00 76.62 111 GLU A CA 1
ATOM 903 C C . GLU A 1 111 ? -25.040 26.693 -8.761 1.00 76.62 111 GLU A C 1
ATOM 905 O O . GLU A 1 111 ? -24.804 26.557 -9.969 1.00 76.62 111 GLU A O 1
ATOM 910 N N . PRO A 1 112 ? -26.288 26.914 -8.308 1.00 81.38 112 PRO A N 1
ATOM 911 C CA . PRO A 1 112 ? -27.401 27.082 -9.225 1.00 81.38 112 PRO A CA 1
ATOM 912 C C . PRO A 1 112 ? -27.085 28.220 -10.207 1.00 81.38 112 PRO A C 1
ATOM 914 O O . PRO A 1 112 ? -26.466 29.217 -9.815 1.00 81.38 112 PRO A O 1
ATOM 917 N N . PRO A 1 113 ? -27.483 28.094 -11.487 1.00 80.62 113 PRO A N 1
ATOM 918 C CA . PRO A 1 113 ? -27.162 29.088 -12.500 1.00 80.62 113 PRO A CA 1
ATOM 919 C C . PRO A 1 113 ? -27.634 30.470 -12.043 1.00 80.62 113 PRO A C 1
ATOM 921 O O . PRO A 1 113 ? -28.804 30.661 -11.705 1.00 80.62 113 PRO A O 1
ATOM 924 N N . ARG A 1 114 ? -26.715 31.443 -12.023 1.00 81.62 114 ARG A N 1
ATOM 925 C CA . ARG A 1 114 ? -27.058 32.833 -11.712 1.00 81.62 114 ARG A CA 1
ATOM 926 C C . ARG A 1 114 ? -27.906 33.376 -12.858 1.00 81.62 114 ARG A C 1
ATOM 928 O O . ARG A 1 114 ? -27.406 33.572 -13.962 1.00 81.62 114 ARG A O 1
ATOM 935 N N . VAL A 1 115 ? -29.191 33.586 -12.594 1.00 78.81 115 VAL A N 1
ATOM 936 C CA . VAL A 1 115 ? -30.078 34.347 -13.479 1.00 78.81 115 VAL A CA 1
ATOM 937 C C . VAL A 1 115 ? -29.640 35.812 -13.451 1.00 78.81 115 VAL A C 1
ATOM 939 O O . VAL A 1 115 ? -29.667 36.444 -12.395 1.00 78.81 115 VAL A O 1
ATOM 942 N N . GLY A 1 116 ? -29.158 36.300 -14.595 1.00 68.81 116 GLY A N 1
ATOM 943 C CA . GLY A 1 116 ? -28.882 37.714 -14.861 1.00 68.81 116 GLY A CA 1
ATOM 944 C C . GLY A 1 116 ? -30.060 38.412 -15.520 1.00 68.81 116 GLY A C 1
ATOM 945 O O . GLY A 1 116 ? -30.932 37.701 -16.069 1.00 68.81 116 GLY A O 1
#

Radius of gyration: 21.47 Å; chains: 1; bounding box: 46×46×58 Å

Secondary structure (DSSP, 8-state):
--------HHHHHHHHHH---SS---B-SS--TT-EEEETTTTEEEEEEEE-S-BGGGTTB-EEEEEETTS-EEEEETT-TTTTTT-EE--HHHHHHHHHHHHTS-S--PPPP---

Foldseek 3Di:
DDDPPDDDPVVVVVVVVVPPPPDDFPFDQADDAQFKKALPVVRKIKGFHDWDCADPVVVGAIWTWIAILLGDIDIDGRPDRVVRPRMHTDDPVVSVVSSVVNVVPDPDPDDPDDDD

pLDDT: mean 84.66, std 13.73, range [39.0, 97.75]